Protein AF-A0A7R8WRQ7-F1 (afdb_monomer_lite)

Foldseek 3Di:
DPPQVLQVQQDPVCSVPVVVDDPVSC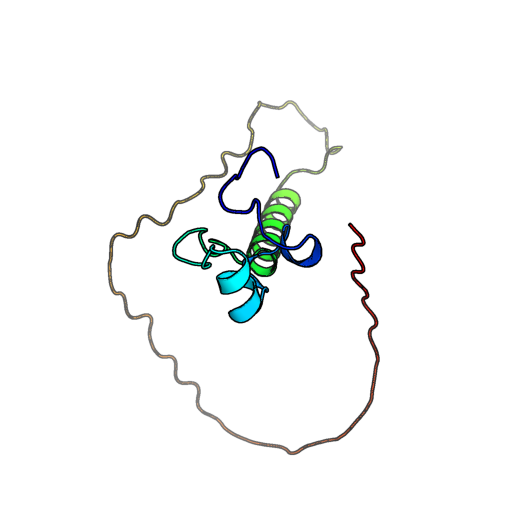VVSVHDECPNHDDPPDDPVVVVVVVVVVVVVVVVPDDDVPPDDDDDDDDDPPPPPPPPPPDDDDDDDDDDDDDDDDDDDDDDDDDDDDPPPPPPDD

Sequence (122 aa):
RRYVPVLKNFPTEYIHEPWIAPLEVQQQAKCVIGRNYPLPMVNHAEASRRNFERLRQVYRSLPRPGDSTVTGPSCMPSVSVAFPTSAGSNTRAAISTATETTSCTSVSGIGSSYSAGCDVTW

Organism: NCBI:txid163714

Secondary structure (DSSP, 8-state):
--S-GGGTTS-STTSS-GGGS-HHHHHHTT--BTTTBPPPSS-HHHHHHHHHHHHHHHHHHSPPTT---S----------------------------------------------------

Structure (mmCIF, N/CA/C/O backbone):
data_AF-A0A7R8WRQ7-F1
#
_entry.id   AF-A0A7R8WRQ7-F1
#
loop_
_atom_site.group_PDB
_atom_site.id
_atom_site.type_symbol
_atom_site.label_atom_id
_atom_site.label_alt_id
_atom_site.label_comp_id
_atom_site.label_asym_id
_atom_site.label_entity_id
_atom_site.label_seq_id
_atom_site.pdbx_PDB_ins_code
_atom_site.Cartn_x
_atom_site.Cartn_y
_atom_site.Cartn_z
_atom_site.occupancy
_atom_site.B_iso_or_equiv
_atom_site.auth_seq_id
_atom_site.auth_comp_id
_atom_site.auth_asym_id
_atom_site.auth_atom_id
_atom_site.pdbx_PDB_model_num
ATOM 1 N N . ARG A 1 1 ? 3.140 12.636 12.446 1.00 90.88 1 ARG A N 1
ATOM 2 C CA . ARG A 1 1 ? 1.765 12.915 11.947 1.00 90.88 1 ARG A CA 1
ATOM 3 C C . ARG A 1 1 ? 1.584 14.383 11.490 1.00 90.88 1 ARG A C 1
ATOM 5 O O . ARG A 1 1 ? 0.566 14.988 11.788 1.00 90.88 1 ARG A O 1
ATOM 12 N N . ARG A 1 2 ? 2.570 14.985 10.792 1.00 94.06 2 ARG A N 1
ATOM 13 C CA . ARG A 1 2 ? 2.585 16.433 10.458 1.00 94.06 2 ARG A CA 1
ATOM 14 C C . ARG A 1 2 ? 1.858 16.768 9.147 1.00 94.06 2 ARG A C 1
ATOM 16 O O . ARG A 1 2 ? 1.168 17.773 9.091 1.00 94.06 2 ARG A O 1
ATOM 23 N N . TYR A 1 3 ? 2.013 15.928 8.125 1.00 94.38 3 TYR A N 1
ATOM 24 C CA . TYR A 1 3 ? 1.564 16.229 6.757 1.00 94.38 3 TYR A CA 1
ATOM 25 C C . TYR A 1 3 ? 0.128 15.786 6.452 1.00 94.38 3 TYR A C 1
ATOM 27 O O . TYR A 1 3 ? -0.523 16.373 5.598 1.00 94.38 3 TYR A O 1
ATOM 35 N N . VAL A 1 4 ? -0.387 14.784 7.170 1.00 93.31 4 VAL A N 1
ATOM 36 C CA . VAL A 1 4 ? -1.769 14.299 7.027 1.00 93.31 4 VAL A CA 1
ATOM 37 C C . VAL A 1 4 ? -2.468 14.426 8.384 1.00 93.31 4 VAL A C 1
ATOM 39 O O . VAL A 1 4 ? -2.418 13.495 9.192 1.00 93.31 4 VAL A O 1
ATOM 42 N N . PRO A 1 5 ? -3.085 15.584 8.688 1.00 92.25 5 PRO A N 1
ATOM 43 C CA . PRO A 1 5 ? -3.659 15.852 10.008 1.00 92.25 5 PRO A CA 1
ATOM 44 C C . PRO A 1 5 ? -4.876 14.973 10.318 1.00 92.25 5 PRO A C 1
ATOM 46 O O . PRO A 1 5 ? -5.150 14.696 11.483 1.00 92.25 5 PRO A O 1
ATOM 49 N N . VAL A 1 6 ? -5.568 14.478 9.288 1.00 92.12 6 VAL A N 1
ATOM 50 C CA . VAL A 1 6 ? -6.734 13.590 9.429 1.00 92.12 6 VAL A CA 1
ATOM 51 C C . VAL A 1 6 ? -6.365 12.263 10.114 1.00 92.12 6 VAL A C 1
ATOM 53 O O . VAL A 1 6 ? -7.185 11.679 10.812 1.00 92.12 6 VAL A O 1
ATOM 56 N N . LEU A 1 7 ? -5.104 11.824 10.009 1.00 93.06 7 LEU A N 1
ATOM 57 C CA . LEU A 1 7 ? -4.581 10.619 10.670 1.00 93.06 7 LEU A CA 1
ATOM 58 C C . LEU A 1 7 ? -3.879 10.918 12.012 1.00 93.06 7 LEU A C 1
ATOM 60 O O . LEU A 1 7 ? -3.155 10.075 12.540 1.00 93.06 7 LEU A O 1
ATOM 64 N N . LYS A 1 8 ? -4.068 12.111 12.601 1.00 92.75 8 LYS A N 1
ATOM 65 C CA . LYS A 1 8 ? -3.411 12.522 13.861 1.00 92.75 8 LYS A CA 1
ATOM 66 C C . LYS A 1 8 ? -3.685 11.570 15.033 1.00 92.75 8 LYS A C 1
ATOM 68 O O . LYS A 1 8 ? -2.793 11.353 15.848 1.00 92.75 8 LYS A O 1
ATOM 73 N N . ASN A 1 9 ? -4.901 11.045 15.129 1.00 93.19 9 ASN A N 1
ATOM 74 C CA . ASN A 1 9 ? -5.340 10.259 16.284 1.00 93.19 9 ASN A CA 1
ATOM 75 C C . ASN A 1 9 ? -5.213 8.746 16.063 1.00 93.19 9 ASN A C 1
ATOM 77 O O . ASN A 1 9 ? -5.570 7.976 16.947 1.00 93.19 9 ASN A O 1
ATOM 81 N N . PHE A 1 10 ? -4.719 8.313 14.899 1.00 93.50 10 PHE A N 1
ATOM 82 C CA . PHE A 1 10 ? -4.518 6.893 14.629 1.00 93.50 10 PHE A CA 1
ATOM 83 C C . PHE A 1 10 ? -3.385 6.328 15.501 1.00 93.50 10 PHE A C 1
ATOM 85 O O . PHE A 1 10 ? -2.335 6.980 15.607 1.00 93.50 10 PHE A O 1
ATOM 92 N N . PRO A 1 11 ? -3.551 5.129 16.087 1.00 93.50 11 PRO A N 1
ATOM 93 C CA . PRO A 1 11 ? -2.485 4.435 16.812 1.00 93.50 11 PRO A CA 1
ATOM 94 C C . PRO A 1 11 ? -1.263 4.193 15.916 1.00 93.50 11 PRO A C 1
ATOM 96 O O . PRO A 1 11 ? -1.366 4.151 14.690 1.00 93.50 11 PRO A O 1
ATOM 99 N N . THR A 1 12 ? -0.081 4.083 16.528 1.00 93.75 12 THR A N 1
ATOM 100 C CA . THR A 1 12 ? 1.195 3.967 15.795 1.00 93.75 12 THR A CA 1
ATOM 101 C C . THR A 1 12 ? 1.297 2.667 14.996 1.00 93.75 12 THR A C 1
ATOM 103 O O . THR A 1 12 ? 1.907 2.670 13.937 1.00 93.75 12 THR A O 1
ATOM 106 N N . GLU A 1 13 ? 0.635 1.599 15.438 1.00 93.62 13 GLU A N 1
ATOM 107 C CA . GLU A 1 13 ? 0.596 0.306 14.738 1.00 93.62 13 GLU A CA 1
ATOM 108 C C . GLU A 1 13 ? -0.045 0.409 13.345 1.00 93.62 13 GLU A C 1
ATOM 110 O O . GLU A 1 13 ? 0.461 -0.154 12.383 1.00 93.62 13 GLU A O 1
ATOM 115 N N . TYR A 1 14 ?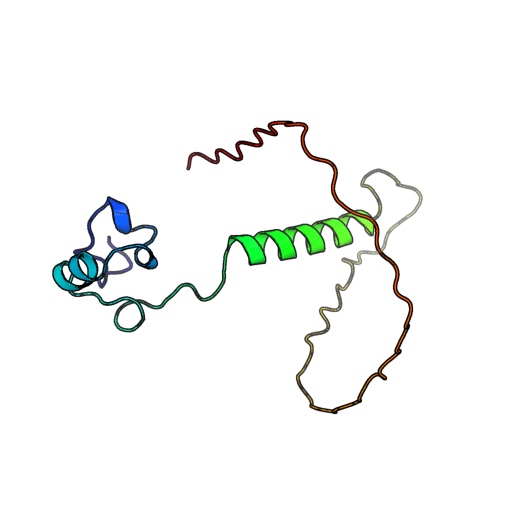 -1.121 1.193 13.216 1.00 94.06 14 TYR A N 1
ATOM 116 C CA . TYR A 1 14 ? -1.919 1.278 11.987 1.00 94.06 14 TYR A CA 1
ATOM 117 C C . TYR A 1 14 ? -1.669 2.552 11.175 1.00 94.06 14 TYR A C 1
ATOM 119 O O . TYR A 1 14 ? -2.365 2.806 10.197 1.00 94.06 14 TYR A O 1
ATOM 127 N N . ILE A 1 15 ? -0.717 3.406 11.561 1.00 93.56 15 ILE A N 1
ATOM 128 C CA . ILE A 1 15 ? -0.562 4.695 10.873 1.00 93.56 15 ILE A CA 1
ATOM 129 C C . ILE A 1 15 ? 0.029 4.577 9.466 1.00 93.56 15 ILE A C 1
ATOM 131 O O . ILE A 1 15 ? -0.235 5.430 8.618 1.00 93.56 15 ILE A O 1
ATOM 135 N N . HIS A 1 16 ? 0.830 3.542 9.225 1.00 94.31 16 HIS A N 1
ATOM 136 C CA . HIS A 1 16 ? 1.430 3.282 7.918 1.00 94.31 16 HIS A CA 1
ATOM 137 C C . HIS A 1 16 ? 0.455 2.567 6.979 1.00 94.31 16 HIS A C 1
ATOM 139 O O . HIS A 1 16 ? 0.483 2.801 5.774 1.00 94.31 16 HIS A O 1
ATOM 145 N N . GLU A 1 17 ? -0.453 1.772 7.546 1.00 94.00 17 GLU A N 1
ATOM 146 C CA . GLU A 1 17 ? -1.442 0.982 6.816 1.00 94.00 17 GLU A CA 1
ATOM 147 C C . GLU A 1 17 ? -2.837 1.164 7.440 1.00 94.00 17 GLU A C 1
ATOM 149 O O . GLU A 1 17 ? -3.413 0.250 8.024 1.00 94.00 17 GLU A O 1
ATOM 154 N N . PRO A 1 18 ? -3.438 2.360 7.357 1.00 94.12 18 PRO A N 1
ATOM 155 C CA . PRO A 1 18 ? -4.691 2.635 8.059 1.00 94.12 18 PRO A CA 1
ATOM 156 C C . PRO A 1 18 ? -5.881 1.820 7.521 1.00 94.12 18 PRO A C 1
ATOM 158 O O . PRO A 1 18 ? -6.885 1.676 8.214 1.00 94.12 18 PRO A O 1
ATOM 161 N N . TRP A 1 19 ? -5.770 1.249 6.315 1.00 94.25 19 TRP A N 1
ATOM 162 C CA . TRP A 1 19 ? -6.790 0.398 5.686 1.00 94.25 19 TRP A CA 1
ATOM 163 C C . TRP A 1 19 ? -6.905 -1.012 6.278 1.00 94.25 19 TRP A C 1
ATOM 165 O O . TRP A 1 19 ? -7.939 -1.641 6.075 1.00 94.25 19 TRP A O 1
ATOM 175 N N . ILE A 1 20 ? -5.898 -1.513 7.004 1.00 93.88 20 ILE A N 1
ATOM 176 C CA . ILE A 1 20 ? -5.998 -2.803 7.714 1.00 93.88 20 ILE A CA 1
ATOM 177 C C . ILE A 1 20 ? -6.623 -2.659 9.109 1.00 93.88 20 ILE A C 1
ATOM 179 O O . ILE A 1 20 ? -6.952 -3.659 9.744 1.00 93.88 20 ILE A O 1
ATOM 183 N N . ALA A 1 21 ? -6.794 -1.426 9.601 1.00 93.69 21 ALA A N 1
ATOM 184 C CA . ALA A 1 21 ? -7.309 -1.180 10.940 1.00 93.69 21 ALA A CA 1
ATOM 185 C C . ALA A 1 21 ? -8.779 -1.626 11.068 1.00 93.69 21 ALA A C 1
ATOM 187 O O . ALA A 1 21 ? -9.592 -1.305 10.192 1.00 93.69 21 ALA A O 1
ATOM 188 N N . PRO A 1 22 ? -9.168 -2.291 12.171 1.00 95.56 22 PRO A N 1
ATOM 189 C CA . PRO A 1 22 ? -10.555 -2.678 12.403 1.00 95.56 22 PRO A CA 1
ATOM 190 C C . PRO A 1 22 ? -11.450 -1.447 12.594 1.00 95.56 22 PRO A C 1
ATOM 192 O O . PRO A 1 22 ? -10.999 -0.380 13.020 1.00 95.56 22 PRO A O 1
ATOM 195 N N . LEU A 1 23 ? -12.744 -1.600 12.304 1.00 93.56 23 LEU A N 1
ATOM 196 C CA . LEU A 1 23 ? -13.697 -0.486 12.298 1.00 93.56 23 LEU A CA 1
ATOM 197 C C . LEU A 1 23 ? -13.782 0.242 13.652 1.00 93.56 23 LEU A C 1
ATOM 199 O O . LEU A 1 23 ? -13.928 1.461 13.679 1.00 93.56 23 LEU A O 1
ATOM 203 N N . GLU A 1 24 ? -13.628 -0.479 14.763 1.00 95.00 24 GLU A N 1
ATOM 204 C CA . GLU A 1 24 ? -13.601 0.094 16.117 1.00 95.00 24 GLU A CA 1
ATOM 205 C C . GLU A 1 24 ? -12.466 1.114 16.287 1.00 95.00 24 GLU A C 1
ATOM 207 O O . GLU A 1 24 ? -12.682 2.230 16.764 1.00 95.00 24 GLU A O 1
ATOM 212 N N . VAL A 1 25 ? -11.263 0.779 15.811 1.00 94.12 25 VAL A N 1
ATOM 213 C CA . VAL A 1 25 ? -10.094 1.669 15.862 1.00 94.12 25 VAL A CA 1
ATOM 214 C C . VAL A 1 25 ? -10.300 2.885 14.959 1.00 94.12 25 VAL A C 1
ATOM 216 O O . VAL A 1 25 ? -9.964 4.005 15.347 1.00 94.12 25 VAL A O 1
ATOM 219 N N . GLN A 1 26 ? -10.900 2.696 13.780 1.00 94.50 26 GLN A N 1
ATOM 220 C CA . GLN A 1 26 ? -11.214 3.796 12.859 1.00 94.50 26 GLN A CA 1
ATOM 221 C C . GLN A 1 26 ? -12.197 4.804 13.482 1.00 94.50 26 GLN A C 1
ATOM 223 O O . GLN A 1 26 ? -12.009 6.021 13.376 1.00 94.50 26 GLN A O 1
ATOM 228 N N . GLN A 1 27 ? -13.225 4.305 14.177 1.00 93.50 27 GLN A N 1
ATOM 229 C CA . GLN A 1 27 ? -14.194 5.136 14.896 1.00 93.50 27 GLN A CA 1
ATOM 230 C C . GLN A 1 27 ? -13.539 5.882 16.062 1.00 93.50 27 GLN A C 1
ATOM 232 O O . GLN A 1 27 ? -13.720 7.096 16.187 1.00 93.50 27 GLN A O 1
ATOM 237 N N . GLN A 1 28 ? -12.714 5.194 16.857 1.00 93.81 28 GLN A N 1
ATOM 238 C CA . GLN A 1 28 ? -11.986 5.795 17.976 1.00 93.81 28 GLN A CA 1
ATOM 239 C C . GLN A 1 28 ? -11.033 6.909 17.512 1.00 93.81 28 GLN A C 1
ATOM 241 O O . GLN A 1 28 ? -10.921 7.957 18.153 1.00 93.81 28 GLN A O 1
ATOM 246 N N . ALA A 1 29 ? -10.390 6.722 16.357 1.00 92.44 29 ALA A N 1
ATOM 247 C CA . ALA A 1 29 ? -9.521 7.717 15.734 1.00 92.44 29 ALA A CA 1
ATOM 248 C C . ALA A 1 29 ? -10.286 8.852 15.018 1.00 92.44 29 ALA A C 1
ATOM 250 O O . ALA A 1 29 ? -9.660 9.823 14.580 1.00 92.44 29 ALA A O 1
ATOM 251 N N . LYS A 1 30 ? -11.624 8.767 14.924 1.00 92.69 30 LYS A N 1
ATOM 252 C CA . LYS A 1 30 ? -12.517 9.699 14.206 1.00 92.69 30 LYS A CA 1
ATOM 253 C C . LYS A 1 30 ? -12.168 9.863 12.722 1.00 92.69 30 LYS A C 1
ATOM 255 O O . LYS A 1 30 ? -12.342 10.940 12.153 1.00 92.69 30 LYS A O 1
ATOM 260 N N . CYS A 1 31 ? -11.656 8.811 12.094 1.00 91.88 31 CYS A N 1
ATOM 261 C CA . CYS A 1 31 ? -11.286 8.825 10.686 1.00 91.88 31 CYS A CA 1
ATOM 262 C C . CYS A 1 31 ? -11.652 7.479 10.057 1.00 91.88 31 CYS A C 1
ATOM 264 O O . CYS A 1 31 ? -11.045 6.452 10.352 1.00 91.88 31 CYS A O 1
ATOM 266 N N . VAL A 1 32 ? -12.678 7.504 9.201 1.00 94.06 32 VAL A N 1
ATOM 267 C CA . VAL A 1 32 ? -13.194 6.324 8.501 1.00 94.06 32 VAL A CA 1
ATOM 268 C C . VAL A 1 32 ? -12.509 6.196 7.145 1.00 94.06 32 VAL A C 1
ATOM 270 O O . VAL A 1 32 ? -12.534 7.130 6.329 1.00 94.06 32 VAL A O 1
ATOM 273 N N . ILE A 1 33 ? -11.925 5.027 6.888 1.00 94.31 33 ILE A N 1
ATOM 274 C CA . ILE A 1 33 ? -11.273 4.723 5.613 1.00 94.31 33 ILE A CA 1
ATOM 275 C C . ILE A 1 33 ? -12.330 4.622 4.505 1.00 94.31 33 ILE A C 1
ATOM 277 O O . ILE A 1 33 ? -13.407 4.065 4.693 1.00 94.31 33 ILE A O 1
ATOM 281 N N . GLY A 1 34 ? -12.052 5.228 3.354 1.00 92.38 34 GLY A N 1
ATOM 282 C CA . GLY A 1 34 ? -12.982 5.420 2.239 1.00 92.38 34 GLY A CA 1
ATOM 283 C C . GLY A 1 34 ? -13.788 6.725 2.290 1.00 92.38 34 GLY A C 1
ATOM 284 O O . GLY A 1 34 ? -14.352 7.112 1.270 1.00 92.38 34 GLY A O 1
ATOM 285 N N . ARG A 1 35 ? -13.825 7.435 3.430 1.00 91.31 35 ARG A N 1
ATOM 286 C CA . ARG A 1 35 ? -14.488 8.752 3.553 1.00 91.31 35 ARG A CA 1
ATOM 287 C C . ARG A 1 35 ? -13.522 9.865 3.933 1.00 91.31 35 ARG A C 1
ATOM 289 O O . ARG A 1 35 ? -13.380 10.837 3.203 1.00 91.31 35 ARG A O 1
ATOM 296 N N . ASN A 1 36 ? -12.880 9.732 5.091 1.00 93.75 36 ASN A N 1
ATOM 297 C CA . ASN A 1 36 ? -11.954 10.734 5.620 1.00 93.75 36 ASN A CA 1
ATOM 298 C C . ASN A 1 36 ? -10.542 10.555 5.056 1.00 93.75 36 ASN A C 1
ATOM 300 O O . ASN A 1 36 ? -9.814 11.529 4.884 1.00 93.75 36 ASN A O 1
ATOM 304 N N . TYR A 1 37 ? -10.168 9.310 4.767 1.00 93.88 37 TYR A N 1
ATOM 305 C CA . TYR A 1 37 ? -8.917 8.952 4.114 1.00 93.88 37 TYR A CA 1
ATOM 306 C C . TYR A 1 37 ? -9.204 7.889 3.049 1.00 93.88 37 TYR A C 1
ATOM 308 O O . TYR A 1 37 ? -9.947 6.953 3.344 1.00 93.88 37 TYR A O 1
ATOM 316 N N . PRO A 1 38 ? -8.696 8.018 1.814 1.00 93.88 38 PRO A N 1
ATOM 317 C CA . PRO A 1 38 ? -9.046 7.108 0.729 1.00 93.88 38 PRO A CA 1
ATOM 318 C C . PRO A 1 38 ? -8.475 5.700 0.938 1.00 93.88 38 PRO A C 1
ATOM 320 O O . PRO A 1 38 ? -7.485 5.501 1.641 1.00 93.88 38 PRO A O 1
ATOM 323 N N . LEU A 1 39 ? -9.103 4.719 0.289 1.00 95.00 39 LEU A N 1
ATOM 324 C CA . LEU A 1 39 ? -8.545 3.374 0.158 1.00 95.00 39 LEU A CA 1
ATOM 325 C C . LEU A 1 39 ? -7.337 3.386 -0.797 1.00 95.00 39 LEU A C 1
ATOM 327 O O . LEU A 1 39 ? -7.274 4.245 -1.685 1.00 95.00 39 LEU A O 1
ATOM 331 N N . PRO A 1 40 ? -6.398 2.430 -0.662 1.00 94.81 40 PRO A N 1
ATOM 332 C CA . PRO A 1 40 ? -5.317 2.256 -1.624 1.00 94.81 40 PRO A CA 1
ATOM 333 C C . PRO A 1 40 ? -5.863 2.136 -3.047 1.00 94.81 40 PRO A C 1
ATOM 335 O O . PRO A 1 40 ? -6.666 1.255 -3.347 1.00 94.81 40 PRO A O 1
ATOM 338 N N . MET A 1 41 ? -5.421 3.027 -3.935 1.00 95.00 41 MET A N 1
ATOM 339 C CA . MET A 1 41 ? -5.881 3.040 -5.329 1.00 95.00 41 MET A CA 1
ATOM 340 C C . MET A 1 41 ? -5.353 1.848 -6.134 1.00 95.00 41 MET A C 1
ATOM 342 O O . MET A 1 41 ? -5.949 1.460 -7.135 1.00 95.00 41 MET A O 1
ATOM 346 N N . VAL A 1 42 ? -4.218 1.282 -5.721 1.00 95.81 42 VAL A N 1
ATOM 347 C CA . VAL A 1 42 ? -3.558 0.164 -6.396 1.00 95.81 42 VAL A CA 1
ATOM 348 C C . VAL A 1 42 ? -3.173 -0.907 -5.386 1.00 95.81 42 VAL A C 1
ATOM 350 O O . VAL A 1 42 ? -2.755 -0.602 -4.271 1.00 95.81 42 VAL A O 1
ATOM 353 N N . ASN A 1 43 ? -3.260 -2.172 -5.797 1.00 95.50 43 ASN A N 1
ATOM 354 C CA . ASN A 1 43 ? -2.649 -3.264 -5.052 1.00 95.50 43 ASN A CA 1
ATOM 355 C C . ASN A 1 43 ? -1.141 -3.271 -5.340 1.00 95.50 43 ASN A C 1
ATOM 357 O O . ASN A 1 43 ? -0.720 -3.545 -6.468 1.00 95.50 43 ASN A O 1
ATOM 361 N N . HIS A 1 44 ? -0.329 -2.967 -4.326 1.00 94.75 44 HIS A N 1
ATOM 362 C CA . HIS A 1 44 ? 1.120 -2.864 -4.481 1.00 94.75 44 HIS A CA 1
ATOM 363 C C . HIS A 1 44 ? 1.782 -4.168 -4.936 1.00 94.75 44 HIS A C 1
ATOM 365 O O . HIS A 1 44 ? 2.704 -4.099 -5.744 1.00 94.75 44 HIS A O 1
ATOM 371 N N . ALA A 1 45 ? 1.304 -5.335 -4.493 1.00 95.44 45 ALA A N 1
ATOM 372 C CA . ALA A 1 45 ? 1.872 -6.627 -4.880 1.00 95.44 45 ALA A CA 1
ATOM 373 C C . ALA A 1 45 ? 1.634 -6.935 -6.367 1.00 95.44 45 ALA A C 1
ATOM 375 O O . ALA A 1 45 ? 2.531 -7.381 -7.082 1.00 95.44 45 ALA A O 1
ATOM 376 N N . GLU A 1 46 ? 0.433 -6.649 -6.871 1.00 97.06 46 GLU A N 1
ATOM 377 C CA . GLU A 1 46 ? 0.141 -6.829 -8.293 1.00 97.06 46 GLU A CA 1
ATOM 378 C C . GLU A 1 46 ? 0.853 -5.795 -9.166 1.00 97.06 46 GLU A C 1
ATOM 380 O O . GLU A 1 46 ? 1.385 -6.132 -10.227 1.00 97.06 46 GLU A O 1
ATOM 385 N N . ALA A 1 47 ? 0.850 -4.531 -8.736 1.00 97.25 47 ALA A N 1
ATOM 386 C CA . ALA A 1 47 ? 1.471 -3.441 -9.473 1.00 97.25 47 ALA A CA 1
ATOM 387 C C . ALA A 1 47 ? 2.988 -3.637 -9.576 1.00 97.25 47 ALA A C 1
ATOM 389 O O . ALA A 1 47 ? 3.545 -3.497 -10.665 1.00 97.25 47 ALA A O 1
ATOM 390 N N . SER A 1 48 ? 3.650 -4.016 -8.478 1.00 97.31 48 SER A N 1
ATOM 391 C CA . SER A 1 48 ? 5.088 -4.286 -8.472 1.00 97.31 48 SER A CA 1
ATOM 392 C C . SER A 1 48 ? 5.439 -5.455 -9.389 1.00 97.31 48 SER A C 1
ATOM 394 O O . SER A 1 48 ? 6.338 -5.313 -10.217 1.00 97.31 48 SER A O 1
ATOM 396 N N . ARG A 1 49 ? 4.674 -6.557 -9.342 1.00 97.50 49 ARG A N 1
ATOM 397 C CA . ARG A 1 49 ? 4.859 -7.710 -10.236 1.00 97.50 49 ARG A CA 1
ATOM 398 C C . ARG A 1 49 ? 4.755 -7.307 -11.707 1.00 97.50 49 ARG A C 1
ATOM 400 O O . ARG A 1 49 ? 5.666 -7.586 -12.483 1.00 97.50 49 ARG A O 1
ATOM 407 N N . ARG A 1 50 ? 3.684 -6.599 -12.087 1.00 97.31 50 ARG A N 1
ATOM 408 C CA . ARG A 1 50 ? 3.484 -6.123 -13.470 1.00 97.31 50 ARG A CA 1
ATOM 409 C C . ARG A 1 50 ? 4.610 -5.187 -13.913 1.00 97.31 50 ARG A C 1
ATOM 411 O O . ARG A 1 50 ? 5.084 -5.285 -15.042 1.00 97.31 50 ARG A O 1
ATOM 418 N N . ASN A 1 51 ? 5.044 -4.282 -13.038 1.00 96.50 51 ASN A N 1
ATOM 419 C CA . ASN A 1 51 ? 6.122 -3.343 -13.341 1.00 96.50 51 ASN A CA 1
ATOM 420 C C . ASN A 1 51 ? 7.462 -4.060 -13.520 1.00 96.50 51 ASN A C 1
ATOM 422 O O . ASN A 1 51 ? 8.188 -3.762 -14.465 1.00 96.50 51 ASN A O 1
ATOM 426 N N . PHE A 1 52 ? 7.761 -5.039 -12.667 1.00 96.44 52 PHE A N 1
ATOM 427 C CA . PHE A 1 52 ? 8.970 -5.847 -12.771 1.00 96.44 52 PHE A CA 1
ATOM 428 C C . PHE A 1 52 ? 9.003 -6.663 -14.067 1.00 96.44 52 PHE A C 1
ATOM 430 O O . PHE A 1 52 ? 10.015 -6.683 -14.763 1.00 96.44 52 PHE A O 1
ATOM 437 N N . GLU A 1 53 ? 7.886 -7.290 -14.440 1.00 97.31 53 GLU A N 1
ATOM 438 C CA . GLU A 1 53 ? 7.761 -8.031 -15.700 1.00 97.31 53 GLU A CA 1
ATOM 439 C C . GLU A 1 53 ? 8.006 -7.133 -16.916 1.00 97.31 53 GLU A C 1
ATOM 441 O O . GLU A 1 53 ? 8.784 -7.490 -17.803 1.00 97.31 53 GLU A O 1
ATOM 446 N N . ARG A 1 54 ? 7.403 -5.939 -16.929 1.00 96.31 54 ARG A N 1
ATOM 447 C CA . ARG A 1 54 ? 7.619 -4.942 -17.987 1.00 96.31 54 ARG A CA 1
ATOM 448 C C . ARG A 1 54 ? 9.078 -4.512 -18.058 1.00 96.31 54 ARG A C 1
ATOM 450 O O . ARG A 1 54 ? 9.662 -4.487 -19.137 1.00 96.31 54 ARG A O 1
ATOM 457 N N . LEU A 1 55 ? 9.685 -4.226 -16.910 1.00 95.25 55 LEU A N 1
ATOM 458 C CA . LEU A 1 55 ? 11.080 -3.812 -16.842 1.00 95.25 55 LEU A CA 1
ATOM 459 C C . LEU A 1 55 ? 12.015 -4.919 -17.351 1.00 95.25 55 LEU A C 1
ATOM 461 O O . LEU A 1 55 ? 12.914 -4.660 -18.149 1.00 95.25 55 LEU A O 1
ATOM 465 N N . ARG A 1 56 ? 11.753 -6.174 -16.971 1.00 94.25 56 ARG A N 1
ATOM 466 C CA . ARG A 1 56 ? 12.487 -7.350 -17.454 1.00 94.25 56 ARG A CA 1
ATOM 467 C C . ARG A 1 56 ? 12.398 -7.504 -18.972 1.00 94.25 56 ARG A C 1
ATOM 469 O O . ARG A 1 56 ? 13.399 -7.841 -19.601 1.00 94.25 56 ARG A O 1
ATOM 476 N N . GLN A 1 57 ? 11.225 -7.278 -19.560 1.00 95.00 57 GLN A N 1
ATOM 477 C CA . GLN A 1 57 ? 11.046 -7.330 -21.014 1.00 95.00 57 GLN A CA 1
ATOM 478 C C . GLN A 1 57 ? 11.885 -6.261 -21.717 1.00 95.00 57 GLN A C 1
ATOM 480 O O . GLN A 1 57 ? 12.603 -6.584 -22.662 1.00 95.00 57 GLN A O 1
ATOM 485 N N . VAL A 1 58 ? 11.863 -5.023 -21.210 1.00 94.44 58 VAL A N 1
ATOM 486 C CA . VAL A 1 58 ? 12.666 -3.923 -21.762 1.00 94.44 58 VAL A CA 1
ATOM 487 C C . VAL A 1 58 ? 14.153 -4.260 -21.689 1.00 94.44 58 VAL A C 1
ATOM 489 O O . VAL A 1 58 ? 14.823 -4.249 -22.718 1.00 94.44 58 VAL A O 1
ATOM 492 N N . TYR A 1 59 ? 14.668 -4.662 -20.526 1.00 90.31 59 TYR A N 1
ATOM 493 C CA . TYR A 1 59 ? 16.090 -4.998 -20.389 1.00 90.31 59 TYR A CA 1
ATOM 494 C C . TYR A 1 59 ? 16.527 -6.196 -21.229 1.00 90.31 59 TYR A C 1
ATOM 496 O O . TYR A 1 59 ? 17.669 -6.233 -21.672 1.00 90.31 59 TYR A O 1
ATOM 504 N N . ARG A 1 60 ? 15.637 -7.160 -21.490 1.00 90.56 60 ARG A N 1
ATOM 505 C CA . ARG A 1 60 ? 15.932 -8.261 -22.417 1.00 90.56 60 ARG A CA 1
ATOM 506 C C . ARG A 1 60 ? 16.073 -7.779 -23.864 1.00 90.56 60 ARG A C 1
ATOM 508 O O . ARG A 1 60 ? 16.801 -8.401 -24.628 1.00 90.56 60 ARG A O 1
ATOM 515 N N . SER A 1 61 ? 15.347 -6.726 -24.236 1.00 85.88 61 SER A N 1
ATOM 516 C CA . SER A 1 61 ? 15.340 -6.174 -25.596 1.00 85.88 61 SER A CA 1
ATOM 517 C C . SER A 1 61 ? 16.458 -5.162 -25.855 1.00 85.88 61 SER A C 1
ATOM 519 O O . SER A 1 61 ? 16.771 -4.880 -27.008 1.00 85.88 61 SER A O 1
ATOM 521 N N . LEU A 1 62 ? 17.060 -4.618 -24.794 1.00 87.38 62 LEU A N 1
ATOM 522 C CA . LEU A 1 62 ? 18.160 -3.671 -24.901 1.00 87.38 62 LEU A CA 1
ATOM 523 C C . LEU A 1 62 ? 19.486 -4.391 -25.204 1.00 87.38 62 LEU A C 1
ATOM 525 O O . LEU A 1 62 ? 19.750 -5.455 -24.634 1.00 87.38 62 LEU A O 1
ATOM 529 N N . PRO A 1 63 ? 20.356 -3.800 -26.043 1.00 83.62 63 PRO A N 1
ATOM 530 C CA . PRO A 1 63 ? 21.729 -4.261 -26.193 1.00 83.62 63 PRO A CA 1
ATOM 531 C C . PRO A 1 63 ? 22.443 -4.255 -24.840 1.00 83.62 63 PRO A C 1
ATOM 533 O O . PRO A 1 63 ? 22.267 -3.339 -24.030 1.00 83.62 63 PRO A O 1
ATOM 536 N N . ARG A 1 64 ? 23.257 -5.281 -24.577 1.00 79.75 64 ARG A N 1
ATOM 537 C CA . ARG A 1 64 ? 24.013 -5.346 -23.324 1.00 79.75 64 ARG A CA 1
ATOM 538 C C . ARG A 1 64 ? 25.082 -4.247 -23.307 1.00 79.75 64 ARG A C 1
ATOM 540 O O . ARG A 1 64 ? 25.769 -4.073 -24.314 1.00 79.75 64 ARG A O 1
ATOM 547 N N . PRO A 1 65 ? 25.265 -3.537 -22.179 1.00 63.16 65 PRO A N 1
ATOM 548 C CA . PRO A 1 65 ? 26.372 -2.601 -22.037 1.00 63.16 65 PRO A CA 1
ATOM 549 C C . PRO A 1 65 ? 27.693 -3.367 -22.198 1.00 63.16 65 PRO A C 1
ATOM 551 O O . PRO A 1 65 ? 28.021 -4.203 -21.359 1.00 63.16 65 PRO A O 1
ATOM 554 N N . GLY A 1 66 ? 28.403 -3.136 -23.306 1.00 68.19 66 GLY A N 1
ATOM 555 C CA . GLY A 1 66 ? 29.668 -3.809 -23.631 1.00 68.19 66 GLY A CA 1
ATOM 556 C C . GLY A 1 66 ? 29.773 -4.369 -25.052 1.00 68.19 66 GLY A C 1
ATOM 557 O O . GLY A 1 66 ? 30.877 -4.695 -25.474 1.00 68.19 66 GLY A O 1
ATOM 558 N N . ASP A 1 67 ? 28.679 -4.438 -25.814 1.00 61.00 67 ASP A N 1
ATOM 559 C CA . ASP A 1 67 ? 28.735 -4.782 -27.243 1.00 61.00 67 ASP A CA 1
ATOM 560 C C . ASP A 1 67 ? 28.983 -3.508 -28.074 1.00 61.00 67 ASP A C 1
ATOM 562 O O . ASP A 1 67 ? 28.081 -2.912 -28.659 1.00 61.00 67 ASP A O 1
ATOM 566 N N . SER A 1 68 ? 30.211 -2.988 -27.994 1.00 60.25 68 SER A N 1
ATOM 567 C CA . SER A 1 68 ? 30.648 -1.779 -28.692 1.00 60.25 68 SER A CA 1
ATOM 568 C C . SER A 1 68 ? 31.356 -2.146 -29.993 1.00 60.25 68 SER A C 1
ATOM 570 O O . SER A 1 68 ? 32.583 -2.113 -30.071 1.00 60.25 68 SER A O 1
ATOM 572 N N . THR A 1 69 ? 30.597 -2.447 -31.042 1.00 55.19 69 THR A N 1
ATOM 573 C CA . THR A 1 69 ? 31.083 -2.173 -32.396 1.00 55.19 69 THR A CA 1
ATOM 574 C C . THR A 1 69 ? 30.136 -1.203 -33.089 1.00 55.19 69 THR A C 1
ATOM 576 O O . THR A 1 69 ? 29.012 -1.529 -33.442 1.00 55.19 69 THR A O 1
ATOM 579 N N . VAL A 1 70 ? 30.675 0.004 -33.284 1.00 53.59 70 VAL A N 1
ATOM 580 C CA . VAL A 1 70 ? 30.223 1.073 -34.182 1.00 53.59 70 VAL A CA 1
ATOM 581 C C . VAL A 1 70 ? 29.115 1.999 -33.657 1.00 53.59 70 VAL A C 1
ATOM 583 O O . VAL A 1 70 ? 27.941 1.663 -33.582 1.00 53.59 70 VAL A O 1
ATOM 586 N N . THR A 1 71 ? 29.579 3.215 -33.343 1.00 51.75 71 THR A N 1
ATOM 587 C CA . THR A 1 71 ? 28.969 4.535 -33.575 1.00 51.75 71 THR A CA 1
ATOM 588 C C . THR A 1 71 ? 27.449 4.613 -33.465 1.00 51.75 71 THR A C 1
ATOM 590 O O . THR A 1 71 ? 26.719 4.230 -34.375 1.00 51.75 71 THR A O 1
ATOM 593 N N . GLY A 1 72 ? 26.988 5.198 -32.356 1.00 55.59 72 GLY A N 1
ATOM 594 C CA . GLY A 1 72 ? 25.572 5.461 -32.114 1.00 55.59 72 GLY A CA 1
ATOM 595 C C . GLY A 1 72 ? 24.891 6.285 -33.214 1.00 55.59 72 GLY A C 1
ATOM 596 O O . GLY A 1 72 ? 25.533 6.947 -34.029 1.00 55.59 72 GLY A O 1
ATOM 597 N N . PRO A 1 73 ? 23.563 6.375 -33.130 1.00 53.88 73 PRO A N 1
ATOM 598 C CA . PRO A 1 73 ? 23.059 7.636 -32.615 1.00 53.88 73 PRO A CA 1
ATOM 599 C C . PRO A 1 73 ? 22.263 7.438 -31.330 1.00 53.88 73 PRO A C 1
ATOM 601 O O . PRO A 1 73 ? 21.702 6.382 -31.056 1.00 53.88 73 PRO A O 1
ATOM 604 N N . SER A 1 74 ? 22.238 8.513 -30.547 1.00 63.69 74 SER A N 1
ATOM 605 C CA . SER A 1 74 ? 21.283 8.759 -29.475 1.00 63.69 74 SER A CA 1
ATOM 606 C C . SER A 1 74 ? 19.873 8.354 -29.907 1.00 63.69 74 SER A C 1
ATOM 608 O O . SER A 1 74 ? 19.200 9.073 -30.642 1.00 63.69 74 SER A O 1
ATOM 610 N N . CYS A 1 75 ? 19.408 7.205 -29.444 1.00 45.94 75 CYS A N 1
ATOM 611 C CA . CYS A 1 75 ? 17.992 6.940 -29.343 1.00 45.94 75 CYS A CA 1
ATOM 612 C C . CYS A 1 75 ? 17.779 6.135 -28.069 1.00 45.94 75 CYS A C 1
ATOM 614 O O . CYS A 1 75 ? 18.044 4.938 -27.986 1.00 45.94 75 CYS A O 1
ATOM 616 N N . MET A 1 76 ? 17.269 6.812 -27.037 1.00 55.50 76 MET A N 1
ATOM 617 C CA . MET A 1 76 ? 16.409 6.091 -26.110 1.00 55.50 76 MET A CA 1
ATOM 618 C C . MET A 1 76 ? 15.396 5.332 -26.973 1.00 55.50 76 MET A C 1
ATOM 620 O O . MET A 1 76 ? 14.863 5.939 -27.913 1.00 55.50 76 MET A O 1
ATOM 624 N N . PRO A 1 77 ? 15.125 4.042 -26.722 1.00 55.06 77 PRO A N 1
ATOM 625 C CA . PRO A 1 77 ? 13.995 3.421 -27.380 1.00 55.06 77 PRO A CA 1
ATOM 626 C C . PRO A 1 77 ? 12.789 4.288 -27.036 1.00 55.06 77 PRO A C 1
ATOM 628 O O . PRO A 1 77 ? 12.473 4.490 -25.860 1.00 55.06 77 PRO A O 1
ATOM 631 N N . SER A 1 78 ? 12.155 4.860 -28.058 1.00 57.12 78 SER A N 1
ATOM 632 C CA . SER A 1 78 ? 10.818 5.407 -27.907 1.00 57.12 78 SER A CA 1
ATOM 633 C C . SER A 1 78 ? 9.950 4.212 -27.547 1.00 57.12 78 SER A C 1
ATOM 635 O O . SER A 1 78 ? 9.479 3.483 -28.417 1.00 57.12 78 SER A O 1
ATOM 637 N N . VAL A 1 79 ? 9.825 3.931 -26.249 1.00 54.97 79 VAL A N 1
ATOM 638 C CA . VAL A 1 79 ? 8.794 3.037 -25.749 1.00 54.97 79 VAL A CA 1
ATOM 639 C C . VAL A 1 79 ? 7.506 3.756 -26.098 1.00 54.97 79 VAL A C 1
ATOM 641 O O . VAL A 1 79 ? 7.078 4.678 -25.406 1.00 54.97 79 VAL A O 1
ATOM 644 N N . SER A 1 80 ? 6.928 3.379 -27.235 1.00 54.16 80 SER A N 1
ATOM 645 C CA . SER A 1 80 ? 5.592 3.779 -27.630 1.00 54.16 80 SER A CA 1
ATOM 646 C C . SER A 1 80 ? 4.668 3.112 -26.620 1.00 54.16 80 SER A C 1
ATOM 648 O O . SER A 1 80 ? 4.246 1.970 -26.791 1.00 54.16 80 SER A O 1
ATOM 650 N N . VAL A 1 81 ? 4.431 3.784 -25.492 1.00 49.81 81 VAL A N 1
ATOM 651 C CA . VAL A 1 81 ? 3.399 3.380 -24.545 1.00 49.81 81 VAL A CA 1
ATOM 652 C C . VAL A 1 81 ? 2.091 3.599 -25.290 1.00 49.81 81 VAL A C 1
ATOM 654 O O . VAL A 1 81 ? 1.543 4.699 -25.298 1.00 49.81 81 VAL A O 1
ATOM 657 N N . ALA A 1 82 ? 1.629 2.573 -26.000 1.00 48.50 82 ALA A N 1
ATOM 658 C CA . ALA A 1 82 ? 0.288 2.548 -26.540 1.00 48.50 82 ALA A CA 1
ATOM 659 C C . ALA A 1 82 ? -0.650 2.558 -25.331 1.00 48.50 82 ALA A C 1
ATOM 661 O O . ALA A 1 82 ? -0.904 1.526 -24.710 1.00 48.50 82 ALA A O 1
ATOM 662 N N . PHE A 1 83 ? -1.099 3.749 -24.939 1.00 36.41 83 PHE A N 1
ATOM 663 C CA . PHE A 1 83 ? -2.253 3.881 -24.071 1.00 36.41 83 PHE A CA 1
ATOM 664 C C . PHE A 1 83 ? -3.412 3.221 -24.821 1.00 36.41 83 PHE A C 1
ATOM 666 O O . PHE A 1 83 ? -3.709 3.649 -25.939 1.00 36.41 83 PHE A O 1
ATOM 673 N N . PRO A 1 84 ? -4.048 2.165 -24.282 1.00 48.28 84 PRO A N 1
ATOM 674 C CA . PRO A 1 84 ? -5.276 1.670 -24.868 1.00 48.28 84 PRO A CA 1
ATOM 675 C C . PRO A 1 84 ? -6.332 2.749 -24.630 1.00 48.28 84 PRO A C 1
ATOM 677 O O . PRO A 1 84 ? -6.980 2.795 -23.586 1.00 48.28 84 PRO A O 1
ATOM 680 N N . THR A 1 85 ? -6.467 3.672 -25.579 1.00 46.72 85 THR A N 1
ATOM 681 C CA . THR A 1 85 ? -7.605 4.576 -25.614 1.00 46.72 85 THR A CA 1
ATOM 682 C C . THR A 1 85 ? -8.815 3.696 -25.867 1.00 46.72 85 THR A C 1
ATOM 684 O O . THR A 1 85 ? -8.977 3.126 -26.942 1.00 46.72 85 THR A O 1
ATOM 687 N N . SER A 1 86 ? -9.621 3.535 -24.823 1.00 49.47 86 SER A N 1
ATOM 688 C CA . SER A 1 86 ? -10.947 2.939 -24.864 1.00 49.47 86 SER A CA 1
ATOM 689 C C . SER A 1 86 ? -11.798 3.674 -25.907 1.00 49.47 86 SER A C 1
ATOM 691 O O . SER A 1 86 ? -12.489 4.642 -25.594 1.00 49.47 86 SER A O 1
ATOM 693 N N . ALA A 1 87 ? -11.757 3.204 -27.147 1.00 47.38 87 ALA A N 1
ATOM 694 C CA . ALA A 1 87 ? -12.807 3.400 -28.126 1.00 47.38 87 ALA A CA 1
ATOM 695 C C . ALA A 1 87 ? -13.395 2.015 -28.389 1.00 47.38 87 ALA A C 1
ATOM 697 O O . ALA A 1 87 ? -12.736 1.132 -28.937 1.00 47.38 87 ALA A O 1
ATOM 698 N N . GLY A 1 88 ? -14.607 1.805 -27.877 1.00 49.53 88 GLY A N 1
ATOM 699 C CA . GLY A 1 88 ? -15.304 0.534 -27.959 1.00 49.53 88 GLY A CA 1
ATOM 700 C C . GLY A 1 88 ? -15.406 0.027 -29.393 1.00 49.53 88 GLY A C 1
ATOM 701 O O . GLY A 1 88 ? -15.711 0.775 -30.318 1.00 49.53 88 GLY A O 1
ATOM 702 N N . SER A 1 89 ? -15.180 -1.270 -29.560 1.00 45.75 89 SER A N 1
ATOM 703 C CA . SER A 1 89 ? -15.653 -2.055 -30.696 1.00 45.75 89 SER A CA 1
ATOM 704 C C . SER A 1 89 ? -15.663 -3.516 -30.271 1.00 45.75 89 SER A C 1
ATOM 706 O O . SER A 1 89 ? -14.634 -4.186 -30.216 1.00 45.75 89 SER A O 1
ATOM 708 N N . ASN A 1 90 ? -16.857 -3.986 -29.918 1.00 53.38 90 ASN A N 1
ATOM 709 C CA . ASN A 1 90 ? -17.145 -5.387 -29.664 1.00 53.38 90 ASN A CA 1
ATOM 710 C C . ASN A 1 90 ? -16.766 -6.205 -30.902 1.00 53.38 90 ASN A C 1
ATOM 712 O O . ASN A 1 90 ? -17.475 -6.173 -31.905 1.00 53.38 90 ASN A O 1
ATOM 716 N N . THR A 1 91 ? -15.686 -6.973 -30.828 1.00 48.38 91 THR A N 1
ATOM 717 C CA . THR A 1 91 ? -15.442 -8.066 -31.769 1.00 48.38 91 THR A CA 1
ATOM 718 C C . THR A 1 91 ? -15.343 -9.356 -30.974 1.00 48.38 91 THR A C 1
ATOM 720 O O . THR A 1 91 ? -14.443 -9.574 -30.169 1.00 48.38 91 THR A O 1
ATOM 723 N N . ARG A 1 92 ? -16.368 -10.194 -31.154 1.00 51.22 92 ARG A N 1
ATOM 724 C CA . ARG A 1 92 ? -16.426 -11.567 -30.656 1.00 51.22 92 ARG A CA 1
ATOM 725 C C . ARG A 1 92 ? -15.272 -12.337 -31.296 1.00 51.22 92 ARG A C 1
ATOM 727 O O . ARG A 1 92 ? -15.372 -12.707 -32.461 1.00 51.22 92 ARG A O 1
ATOM 734 N N . ALA A 1 93 ? -14.200 -12.588 -30.551 1.00 42.03 93 ALA A N 1
ATOM 735 C CA . ALA A 1 93 ? -13.262 -13.638 -30.919 1.00 42.03 93 ALA A CA 1
ATOM 736 C C . ALA A 1 93 ? -13.888 -14.986 -30.540 1.00 42.03 93 ALA A C 1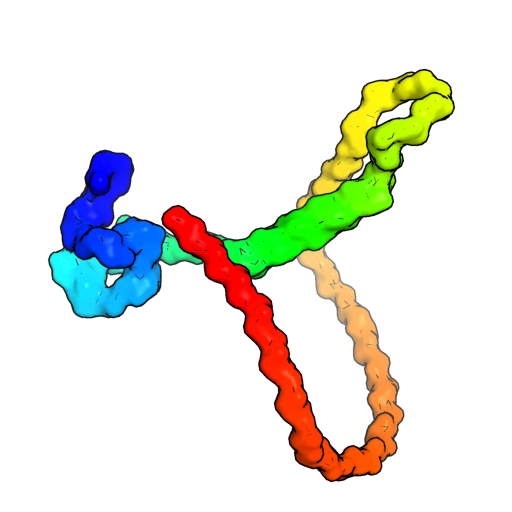
ATOM 738 O O . ALA A 1 93 ? -14.393 -15.177 -29.433 1.00 42.03 93 ALA A O 1
ATOM 739 N N . ALA A 1 94 ? -13.949 -15.859 -31.536 1.00 42.31 94 ALA A N 1
ATOM 740 C CA . ALA A 1 94 ? -14.743 -17.066 -31.575 1.00 42.31 94 ALA A CA 1
ATOM 741 C C . ALA A 1 94 ? -14.363 -18.106 -30.507 1.00 42.31 94 ALA A C 1
ATOM 743 O O . ALA A 1 94 ? -13.199 -18.424 -30.279 1.00 42.31 94 ALA A O 1
ATOM 744 N N . ILE A 1 95 ? -15.413 -18.679 -29.924 1.00 47.81 95 ILE A N 1
ATOM 745 C CA . ILE A 1 95 ? -15.479 -20.010 -29.315 1.00 47.81 95 ILE A CA 1
ATOM 746 C C . ILE A 1 95 ? -14.767 -21.034 -30.209 1.00 47.81 95 ILE A C 1
ATOM 748 O O . ILE A 1 95 ? -15.230 -21.320 -31.309 1.00 47.81 95 ILE A O 1
ATOM 752 N N . SER A 1 96 ? -13.669 -21.601 -29.714 1.00 47.16 96 SER A N 1
ATOM 753 C CA . SER A 1 96 ? -13.142 -22.880 -30.194 1.00 47.16 96 SER A CA 1
ATOM 754 C C . SER A 1 96 ? -13.429 -23.919 -29.120 1.00 47.16 96 SER A C 1
ATOM 756 O O . SER A 1 96 ? -12.752 -23.996 -28.098 1.00 47.16 96 SER A O 1
ATOM 758 N N . THR A 1 97 ? -14.503 -24.667 -29.334 1.00 41.44 97 THR A N 1
ATOM 759 C CA . THR A 1 97 ? -14.821 -25.896 -28.614 1.00 41.44 97 THR A CA 1
ATOM 760 C C . THR A 1 97 ? -13.810 -26.968 -29.009 1.00 41.44 97 THR A C 1
ATOM 762 O O . THR A 1 97 ? -13.845 -27.447 -30.140 1.00 41.44 97 THR A O 1
ATOM 765 N N . ALA A 1 98 ? -12.933 -27.354 -28.086 1.00 43.12 98 ALA A N 1
ATOM 766 C CA . ALA A 1 98 ? -12.247 -28.638 -28.140 1.00 43.12 98 ALA A CA 1
ATOM 767 C C . ALA A 1 98 ? -12.854 -29.520 -27.043 1.00 43.12 98 ALA A C 1
ATOM 769 O O . ALA A 1 98 ? -12.666 -29.287 -25.850 1.00 43.12 98 ALA A O 1
ATOM 770 N N . THR A 1 99 ? -13.683 -30.459 -27.481 1.00 44.31 99 THR A N 1
ATOM 771 C CA . THR A 1 99 ? -14.207 -31.583 -26.707 1.00 44.31 99 THR A CA 1
ATOM 772 C C . THR A 1 99 ? -13.176 -32.706 -26.624 1.00 44.31 99 THR A C 1
ATOM 774 O O . THR A 1 9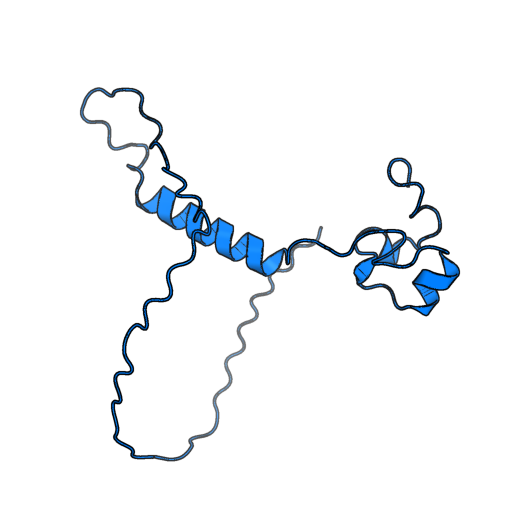9 ? -12.384 -32.844 -27.549 1.00 44.31 99 THR A O 1
ATOM 777 N N . GLU A 1 100 ? -13.313 -33.513 -25.561 1.00 36.19 100 GLU A N 1
ATOM 778 C CA . GLU A 1 100 ? -12.658 -34.793 -25.189 1.00 36.19 100 GLU A CA 1
ATOM 779 C C . GLU A 1 100 ? -11.760 -34.619 -23.950 1.00 36.19 100 GLU A C 1
ATOM 781 O O . GLU A 1 100 ? -10.664 -34.081 -24.021 1.00 36.19 100 GLU A O 1
ATOM 786 N N . THR A 1 101 ? -12.240 -34.834 -22.717 1.00 44.72 101 THR A N 1
ATOM 787 C CA . THR A 1 101 ? -12.773 -36.059 -22.072 1.00 44.72 101 THR A CA 1
ATOM 788 C C . THR A 1 101 ? -11.803 -37.237 -22.138 1.00 44.72 101 THR A C 1
ATOM 790 O O . THR A 1 101 ? -11.826 -38.000 -23.094 1.00 44.72 101 THR A O 1
ATOM 793 N N . THR A 1 102 ? -11.020 -37.453 -21.076 1.00 47.47 102 THR A N 1
ATOM 794 C CA . THR A 1 102 ? -11.146 -38.631 -20.190 1.00 47.47 102 THR A CA 1
ATOM 795 C C . THR A 1 102 ? -10.102 -38.583 -19.066 1.00 47.47 102 THR A C 1
ATOM 797 O O . THR A 1 102 ? -8.946 -38.221 -19.244 1.00 47.47 102 THR A O 1
ATOM 800 N N . SER A 1 103 ? -10.602 -38.934 -17.888 1.00 43.25 103 SER A N 1
ATOM 801 C CA . SER A 1 103 ? -10.020 -39.073 -16.555 1.00 43.25 103 SER A CA 1
ATOM 802 C C . SER A 1 103 ? -8.784 -39.971 -16.412 1.00 43.25 103 SER A C 1
ATOM 804 O O . SER A 1 103 ? -8.745 -41.037 -17.018 1.00 43.25 103 SER A O 1
ATOM 806 N N . CYS A 1 104 ? -7.953 -39.690 -15.399 1.00 35.88 104 CYS A N 1
ATOM 807 C CA . CYS A 1 104 ? -7.660 -40.682 -14.353 1.00 35.88 104 CYS A CA 1
ATOM 808 C C . CYS A 1 104 ? -7.149 -40.042 -13.042 1.00 35.88 104 CYS A C 1
ATOM 810 O O . CYS A 1 104 ? -6.180 -39.293 -13.000 1.00 35.88 104 CYS A O 1
ATOM 812 N N . THR A 1 105 ? -7.897 -40.373 -11.997 1.00 42.53 105 THR A N 1
ATOM 813 C CA . THR A 1 105 ? -7.696 -40.427 -10.544 1.00 42.53 105 THR A CA 1
ATOM 814 C C . THR A 1 105 ? -6.293 -40.210 -9.944 1.00 42.53 105 THR A C 1
ATOM 816 O O . THR A 1 105 ? -5.326 -40.874 -10.294 1.00 42.53 105 THR A O 1
ATOM 819 N N . SER A 1 106 ? -6.289 -39.327 -8.939 1.00 44.12 106 SER A N 1
ATOM 820 C CA . SER A 1 106 ? -5.503 -39.232 -7.697 1.00 44.12 106 SER A CA 1
ATOM 821 C C . SER A 1 106 ? -4.260 -40.111 -7.494 1.00 44.12 106 SER A C 1
ATOM 823 O O . SER A 1 106 ? -4.358 -41.331 -7.384 1.00 44.12 106 SER A O 1
ATOM 825 N N . VAL A 1 107 ? -3.136 -39.457 -7.176 1.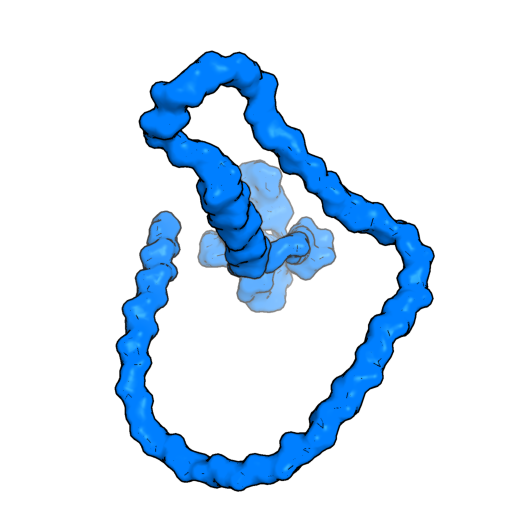00 44.31 107 VAL A N 1
ATOM 826 C CA . VAL A 1 107 ? -2.127 -40.000 -6.255 1.00 44.31 107 VAL A CA 1
ATOM 827 C C . VAL A 1 107 ? -1.692 -38.922 -5.262 1.00 44.31 107 VAL A C 1
ATOM 829 O O . VAL A 1 107 ? -1.358 -37.794 -5.622 1.00 44.31 107 VAL A O 1
ATOM 832 N N . SER A 1 108 ? -1.784 -39.280 -3.989 1.00 39.66 108 SER A N 1
ATOM 833 C CA . SER A 1 108 ? -1.420 -38.478 -2.831 1.00 39.66 108 SER A CA 1
ATOM 834 C C . SER A 1 108 ? 0.093 -38.317 -2.699 1.00 39.66 108 SER A C 1
ATOM 836 O O . SER A 1 108 ? 0.828 -39.283 -2.862 1.00 39.66 108 SER A O 1
ATOM 838 N N . GLY A 1 109 ? 0.506 -37.129 -2.248 1.00 35.97 109 GLY A N 1
ATOM 839 C CA . GLY A 1 109 ? 1.633 -36.944 -1.334 1.00 35.97 109 GLY A CA 1
ATOM 840 C C . GLY A 1 109 ? 3.039 -36.992 -1.931 1.00 35.97 109 GLY A C 1
ATOM 841 O O . GLY A 1 109 ? 3.552 -38.054 -2.236 1.00 35.97 109 GLY A O 1
ATOM 842 N N . ILE A 1 110 ? 3.714 -35.844 -1.925 1.00 44.03 110 ILE A N 1
ATOM 843 C CA . ILE A 1 110 ? 5.007 -35.680 -1.247 1.00 44.03 110 ILE A CA 1
ATOM 844 C C . ILE A 1 110 ? 5.220 -34.192 -0.984 1.00 44.03 110 ILE A C 1
ATOM 846 O O . ILE A 1 110 ? 5.064 -33.349 -1.867 1.00 44.03 110 ILE A O 1
ATOM 850 N N . GLY A 1 111 ? 5.535 -33.878 0.269 1.00 37.66 111 GLY A N 1
ATOM 851 C CA . GLY A 1 111 ? 5.909 -32.541 0.683 1.00 37.66 111 GLY A CA 1
ATOM 852 C C . GLY A 1 111 ? 7.202 -32.090 0.012 1.00 37.66 111 GLY A C 1
ATOM 853 O O . GLY A 1 111 ? 8.130 -32.866 -0.205 1.00 37.66 111 GLY A O 1
ATOM 854 N N . SER A 1 112 ? 7.275 -30.799 -0.268 1.00 40.03 112 SER A N 1
ATOM 855 C CA . SER A 1 112 ? 8.536 -30.072 -0.320 1.00 40.03 112 SER A CA 1
ATOM 856 C C . SER A 1 112 ? 8.243 -28.628 0.034 1.00 40.03 112 SER A C 1
ATOM 858 O O . SER A 1 112 ? 7.708 -27.849 -0.747 1.00 40.03 112 SER A O 1
ATOM 860 N N . SER A 1 113 ? 8.553 -28.328 1.287 1.00 45.75 113 SER A N 1
ATOM 861 C CA . SER A 1 113 ? 8.722 -26.999 1.846 1.00 45.75 113 SER A CA 1
ATOM 862 C C . SER A 1 113 ? 9.649 -26.162 0.964 1.00 45.75 113 SER A C 1
ATOM 864 O O . SER A 1 113 ? 10.845 -26.440 0.885 1.00 45.75 113 SER A O 1
ATOM 866 N N . TYR A 1 114 ? 9.127 -25.105 0.355 1.00 43.47 114 TYR A N 1
ATOM 867 C CA . TYR A 1 114 ? 9.942 -23.985 -0.097 1.00 43.47 114 TYR A CA 1
ATOM 868 C C . TYR A 1 114 ? 9.649 -22.799 0.819 1.00 43.47 114 TYR A C 1
ATOM 870 O O . TYR A 1 114 ? 8.721 -22.021 0.614 1.00 43.47 114 TYR A O 1
ATOM 878 N N . SER A 1 115 ? 10.466 -22.685 1.867 1.00 52.59 115 SER A N 1
ATOM 879 C CA . SER A 1 115 ? 10.682 -21.421 2.562 1.00 52.59 115 SER A CA 1
ATOM 880 C C . SER A 1 115 ? 11.356 -20.459 1.589 1.00 52.59 115 SER A C 1
ATOM 882 O O . SER A 1 115 ? 12.576 -20.445 1.463 1.00 52.59 115 SER A O 1
ATOM 884 N N . ALA A 1 116 ? 10.562 -19.657 0.891 1.00 50.06 116 ALA A N 1
ATOM 885 C CA . ALA A 1 116 ? 11.029 -18.413 0.298 1.00 50.06 116 ALA A CA 1
ATOM 886 C C . ALA A 1 116 ? 10.492 -17.277 1.170 1.00 50.06 116 ALA A C 1
ATOM 888 O O . ALA A 1 116 ? 9.498 -16.630 0.849 1.00 50.06 116 ALA A O 1
ATOM 889 N N . GLY A 1 117 ? 11.126 -17.102 2.333 1.00 41.81 117 GLY A N 1
ATOM 890 C CA . GLY A 1 117 ? 10.946 -15.918 3.157 1.00 41.81 117 GLY A CA 1
ATOM 891 C C . GLY A 1 117 ? 11.479 -14.714 2.394 1.00 41.81 117 GLY A C 1
ATOM 892 O O . GLY A 1 117 ? 12.672 -14.432 2.423 1.00 41.81 117 GLY A O 1
ATOM 893 N N . CYS A 1 118 ? 10.598 -14.010 1.691 1.00 44.72 118 CYS A N 1
ATOM 894 C CA . CYS A 1 118 ? 10.821 -12.611 1.358 1.00 44.72 118 CYS A CA 1
ATOM 895 C C . CYS A 1 118 ? 10.527 -11.792 2.618 1.00 44.72 118 CYS A C 1
ATOM 897 O O . CYS A 1 118 ? 9.521 -11.092 2.692 1.00 44.72 118 CYS A O 1
ATOM 899 N N . ASP A 1 119 ? 11.381 -11.946 3.630 1.00 38.12 119 ASP A N 1
ATOM 900 C CA . ASP A 1 119 ? 11.368 -11.105 4.819 1.00 38.12 119 ASP A CA 1
ATOM 901 C C . ASP A 1 119 ? 12.063 -9.792 4.444 1.00 38.12 119 ASP A C 1
ATOM 903 O O . ASP A 1 119 ? 13.283 -9.644 4.512 1.00 38.12 119 ASP A O 1
ATOM 907 N N . VAL A 1 120 ? 11.278 -8.871 3.886 1.00 48.97 120 VAL A N 1
ATOM 908 C CA . VAL A 1 120 ? 11.676 -7.472 3.760 1.00 48.97 120 VAL A CA 1
ATOM 909 C C . VAL A 1 120 ? 11.292 -6.820 5.081 1.00 48.97 120 VAL A C 1
ATOM 911 O O . VAL A 1 120 ? 10.198 -6.275 5.223 1.00 48.97 120 VAL A O 1
ATOM 914 N N . THR A 1 121 ? 12.178 -6.923 6.069 1.00 47.34 121 THR A N 1
ATOM 915 C CA . THR A 1 121 ? 12.160 -6.017 7.218 1.00 47.34 121 THR A CA 1
ATOM 916 C C . THR A 1 121 ? 12.368 -4.594 6.703 1.00 47.34 121 THR A C 1
ATOM 918 O O . THR A 1 121 ? 13.361 -4.330 6.019 1.00 47.34 121 THR A O 1
ATOM 921 N N . TRP A 1 12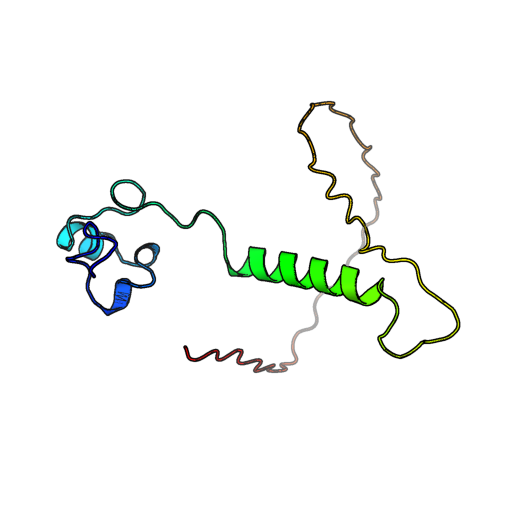2 ? 11.409 -3.719 6.997 1.00 43.19 122 TRP A N 1
ATOM 922 C CA . TRP A 1 122 ? 11.460 -2.281 6.725 1.00 43.19 122 TRP A CA 1
ATOM 923 C C . TRP A 1 122 ? 12.536 -1.562 7.539 1.00 43.19 122 TRP A C 1
ATOM 925 O O . TRP A 1 122 ? 12.759 -1.962 8.705 1.00 43.19 122 TRP A O 1
#

Radius of gyration: 25.37 Å; chains: 1; bounding box: 48×57×52 Å

InterPro domains:
  IPR002081 Cryptochrome/DNA photolyase class 1 [PTHR11455] (1-64)
  IPR005101 Cryptochrome/DNA photolyase, FAD-binding domain [PF03441] (1-56)
  IPR036134 Cryptochrome/DNA photolyase, FAD-binding domain-like superfamily [SSF48173] (1-59)

pLDDT: mean 71.91, std 23.4, range [35.88, 97.5]